Protein AF-A0A4P6KXB1-F1 (afdb_monomer_lite)

Sequence (152 aa):
MNTLPIALFTLMFTSASLSQAHTGEATVLTCDATPAGLSNANAKAIDRALENRLAAALGPKWIDVDTRSGKITVEPKAMANLAEIASCAAVVDVESSCSMYFDPEFSTTLGVFTSLPKKAPLRRQFDDALKALPDGKKKAAALSCMKLVAAK

pLDDT: mean 74.97, std 19.08, range [34.06, 96.06]

Organism: NCBI:txid321985

Foldseek 3Di:
DDDDDDDDDDDDPPPPPPPPPPDDPPPPQDLDQDPVADDPVNVVVLVVQLQVLQCVFPNNVSLVLLPDDLPRDGDLVSLLSNLQSLLSVLNRCVVVLLQCDCALVHHSRNVSLLSDDCSRNVVVSNVVSLVPDDDDNSSVSNVSSSVRNNVD

Secondary structure (DSSP, 8-state):
---------------------------------BTTB--HHHHHHHHHHHHHHHHHHH-TTGGGGGTT-TT----HHHHHHHHHHHHHHHHHHGGGTTTTTT-TTT-STTHHHHSS-TTSHHHHHHHHHHHHSPSSHHHHHHHHHHHHHTT-

Structure (mmCIF, N/CA/C/O backbone):
data_AF-A0A4P6KXB1-F1
#
_entry.id   AF-A0A4P6KXB1-F1
#
loop_
_atom_site.group_PDB
_atom_site.id
_atom_site.type_symbol
_atom_site.label_atom_id
_atom_site.label_alt_id
_atom_site.label_comp_id
_atom_site.label_asym_id
_atom_site.label_entity_id
_atom_site.label_seq_id
_atom_site.pdbx_PDB_ins_code
_atom_site.Cartn_x
_atom_site.Cartn_y
_atom_site.Cartn_z
_atom_site.occupancy
_atom_site.B_iso_or_equiv
_atom_site.auth_seq_id
_atom_site.auth_comp_id
_atom_site.auth_asym_id
_atom_site.auth_atom_id
_atom_site.pdbx_PDB_model_num
ATOM 1 N N . MET A 1 1 ? -50.968 63.631 -2.920 1.00 35.09 1 MET A N 1
ATOM 2 C CA . MET A 1 1 ? -51.233 62.888 -1.667 1.00 35.09 1 MET A CA 1
ATOM 3 C C . MET A 1 1 ? -50.597 61.519 -1.858 1.00 35.09 1 MET A C 1
ATOM 5 O O . MET A 1 1 ? -50.987 60.841 -2.794 1.00 35.09 1 MET A O 1
ATOM 9 N N . ASN A 1 2 ? -49.378 61.340 -1.334 1.00 37.34 2 ASN A N 1
ATOM 10 C CA . ASN A 1 2 ? -49.071 60.575 -0.102 1.00 37.34 2 ASN A CA 1
ATOM 11 C C . ASN A 1 2 ? -49.356 59.072 -0.304 1.00 37.34 2 ASN A C 1
ATOM 13 O O . ASN A 1 2 ? -50.461 58.736 -0.696 1.00 37.34 2 ASN A O 1
ATOM 17 N N . THR A 1 3 ? -48.462 58.107 -0.076 1.00 36.84 3 THR A N 1
ATOM 18 C CA . THR A 1 3 ? -47.256 58.041 0.770 1.00 36.84 3 THR A CA 1
ATOM 19 C C . THR A 1 3 ? -46.549 56.704 0.475 1.00 36.84 3 THR A C 1
ATOM 21 O O . THR A 1 3 ? -47.218 55.685 0.333 1.00 36.84 3 THR A O 1
ATOM 24 N N . LEU A 1 4 ? -45.213 56.704 0.423 1.00 42.41 4 LEU A N 1
ATOM 25 C CA . LEU A 1 4 ? -44.342 55.540 0.702 1.00 42.41 4 LEU A CA 1
ATOM 26 C C . LEU A 1 4 ? -44.431 55.196 2.213 1.00 42.41 4 LEU A C 1
ATOM 28 O O . LEU A 1 4 ? -44.794 56.117 2.956 1.00 42.41 4 LEU A O 1
ATOM 32 N N . PRO A 1 5 ? -44.082 53.977 2.718 1.00 51.75 5 PRO A N 1
ATOM 33 C CA . PRO A 1 5 ? -42.649 53.652 2.907 1.00 51.75 5 PRO A CA 1
ATOM 34 C C . PRO A 1 5 ? -42.187 52.162 3.087 1.00 51.75 5 PRO A C 1
ATOM 36 O O . PRO A 1 5 ? -42.971 51.278 3.404 1.00 51.75 5 PRO A O 1
ATOM 39 N N . ILE A 1 6 ? -40.852 51.973 2.967 1.00 46.88 6 ILE A N 1
ATOM 40 C CA . ILE A 1 6 ? -39.922 51.075 3.725 1.00 46.88 6 ILE A CA 1
ATOM 41 C C . ILE A 1 6 ? -40.106 49.544 3.559 1.00 46.88 6 ILE A C 1
ATOM 43 O O . ILE A 1 6 ? -41.051 48.952 4.055 1.00 46.88 6 ILE A O 1
ATOM 47 N N . ALA A 1 7 ? -39.281 48.865 2.750 1.00 46.00 7 ALA A N 1
ATOM 48 C CA . ALA A 1 7 ? -37.922 48.345 3.013 1.00 46.00 7 ALA A CA 1
ATOM 49 C C . ALA A 1 7 ? -37.862 47.138 3.972 1.00 46.00 7 ALA A C 1
ATOM 51 O O . ALA A 1 7 ? -38.046 47.284 5.175 1.00 46.00 7 ALA A O 1
ATOM 52 N N . LEU A 1 8 ? -37.472 45.969 3.443 1.00 45.75 8 LEU A N 1
ATOM 53 C CA . LEU A 1 8 ? -36.800 44.940 4.233 1.00 45.75 8 LEU A CA 1
ATOM 54 C C . LEU A 1 8 ? -35.581 44.395 3.482 1.00 45.75 8 LEU A C 1
ATOM 56 O O . LEU A 1 8 ? -35.621 44.042 2.307 1.00 45.75 8 LEU A O 1
ATOM 60 N N . PHE A 1 9 ? -34.492 44.409 4.230 1.00 47.56 9 PHE A N 1
ATOM 61 C CA . PHE A 1 9 ? -33.114 44.090 3.913 1.00 47.56 9 PHE A CA 1
ATOM 62 C C . PHE A 1 9 ? -32.934 42.565 3.926 1.00 47.56 9 PHE A C 1
ATOM 64 O O . PHE A 1 9 ? -33.321 41.914 4.897 1.00 47.56 9 PHE A O 1
ATOM 71 N N . THR A 1 10 ? -32.302 41.967 2.917 1.00 50.97 10 THR A N 1
ATOM 72 C CA . THR A 1 10 ? -31.671 40.649 3.096 1.00 50.97 10 THR A CA 1
ATOM 73 C C . THR A 1 10 ? -30.385 40.586 2.284 1.00 50.97 10 THR A C 1
ATOM 75 O O . THR A 1 10 ? -30.378 40.319 1.087 1.00 50.97 10 THR A O 1
ATOM 78 N N . LEU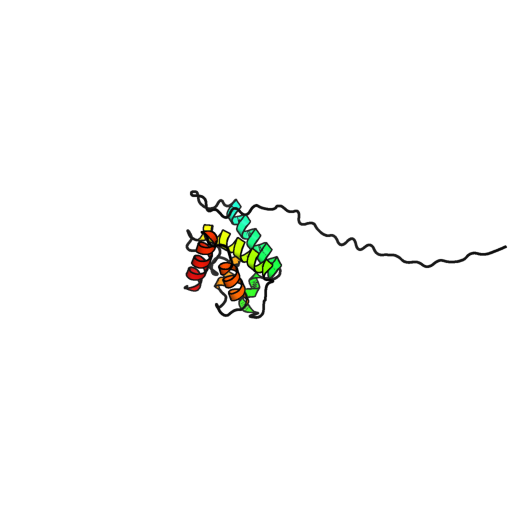 A 1 11 ? -29.282 40.875 2.975 1.00 45.78 11 LEU A N 1
ATOM 79 C CA . LEU A 1 11 ? -27.926 40.506 2.587 1.00 45.78 11 LEU A CA 1
ATOM 80 C C . LEU A 1 11 ? -27.856 38.981 2.457 1.00 45.78 11 LEU A C 1
ATOM 82 O O . LEU A 1 11 ? -27.863 38.281 3.468 1.00 45.78 11 LEU A O 1
ATOM 86 N N . MET A 1 12 ? -27.751 38.460 1.237 1.00 47.44 12 MET A N 1
ATOM 87 C CA . MET A 1 12 ? -27.203 37.120 1.050 1.00 47.44 12 MET A CA 1
ATOM 88 C C . MET A 1 12 ? -25.689 37.243 0.918 1.00 47.44 12 MET A C 1
ATOM 90 O O . MET A 1 12 ? -25.168 37.722 -0.086 1.00 47.44 12 MET A O 1
ATOM 94 N N . PHE A 1 13 ? -24.994 36.824 1.973 1.00 40.94 13 PHE A N 1
ATOM 95 C CA . PHE A 1 13 ? -23.577 36.494 1.935 1.00 40.94 13 PHE A CA 1
ATOM 96 C C . PHE A 1 13 ? -23.369 35.396 0.884 1.00 40.94 13 PHE A C 1
ATOM 98 O O . PHE A 1 13 ? -23.662 34.226 1.125 1.00 40.94 13 PHE A O 1
ATOM 105 N N . THR A 1 14 ? -22.861 35.755 -0.293 1.00 46.38 14 THR A N 1
ATOM 106 C CA . THR A 1 14 ? -22.265 34.779 -1.204 1.00 46.38 14 THR A CA 1
ATOM 107 C C . THR A 1 14 ? -20.918 34.370 -0.630 1.00 46.38 14 THR A C 1
ATOM 109 O O . THR A 1 14 ? -19.889 34.993 -0.893 1.00 46.38 14 THR A O 1
ATOM 112 N N . SER A 1 15 ? -20.932 33.318 0.182 1.00 45.00 15 SER A N 1
ATOM 113 C CA . SER A 1 15 ? -19.751 32.535 0.525 1.00 45.00 15 SER A CA 1
ATOM 114 C C . SER A 1 15 ? -19.253 31.863 -0.754 1.00 45.00 15 SER A C 1
ATOM 116 O O . SER A 1 15 ? -19.606 30.724 -1.050 1.00 45.00 15 SER A O 1
ATOM 118 N N . ALA A 1 16 ? -18.458 32.572 -1.555 1.00 39.97 16 ALA A N 1
ATOM 119 C CA . ALA A 1 16 ? -17.616 31.929 -2.550 1.00 39.97 16 ALA A CA 1
ATOM 120 C C . ALA A 1 16 ? -16.548 31.151 -1.774 1.00 39.97 16 ALA A C 1
ATOM 122 O O . ALA A 1 16 ? -15.469 31.661 -1.477 1.00 39.97 16 ALA A O 1
ATOM 123 N N . SER A 1 17 ? -16.893 29.930 -1.360 1.00 44.38 17 SER A N 1
ATOM 124 C CA . SER A 1 17 ? -15.925 28.966 -0.866 1.00 44.38 17 SER A CA 1
ATOM 125 C C . SER A 1 17 ? -14.885 28.799 -1.958 1.00 44.38 17 SER A C 1
ATOM 127 O O . SER A 1 17 ? -15.179 28.293 -3.042 1.00 44.38 17 SER A O 1
ATOM 129 N N . LEU A 1 18 ? -13.688 29.291 -1.652 1.00 37.91 18 LEU A N 1
ATOM 130 C CA . LEU A 1 18 ? -12.453 29.115 -2.389 1.00 37.91 18 LEU A CA 1
ATOM 131 C C . LEU A 1 18 ? -12.214 27.611 -2.563 1.00 37.91 18 LEU A C 1
ATOM 133 O O . LEU A 1 18 ? -11.493 26.980 -1.796 1.00 37.91 18 LEU A O 1
ATOM 137 N N . SER A 1 19 ? -12.863 27.016 -3.559 1.00 40.66 19 SER A N 1
ATOM 138 C CA . SER A 1 19 ? -12.484 25.711 -4.069 1.00 40.66 19 SER A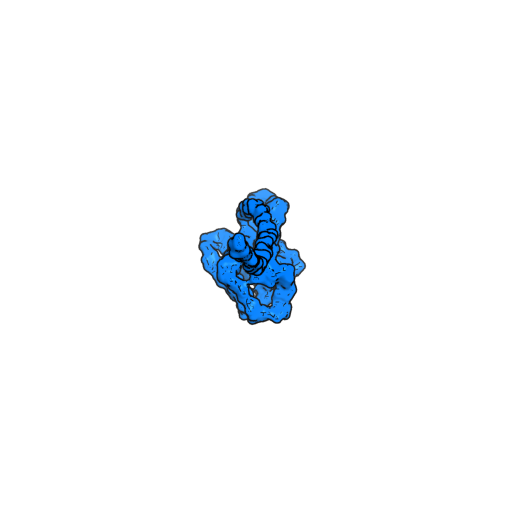 CA 1
ATOM 139 C C . SER A 1 19 ? -11.191 25.956 -4.821 1.00 40.66 19 SER A C 1
ATOM 141 O O . SER A 1 19 ? -11.199 26.270 -6.009 1.00 40.66 19 SER A O 1
ATOM 143 N N . GLN A 1 20 ? -10.071 25.897 -4.097 1.00 36.50 20 GLN A N 1
ATOM 144 C CA . GLN A 1 20 ? -8.777 25.639 -4.704 1.00 36.50 20 GLN A CA 1
ATOM 145 C C . GLN A 1 20 ? -8.928 24.329 -5.468 1.00 36.50 20 GLN A C 1
ATOM 147 O O . GLN A 1 20 ? -8.795 23.241 -4.912 1.00 36.50 20 GLN A O 1
ATOM 152 N N . ALA A 1 21 ? -9.242 24.450 -6.754 1.00 34.06 21 ALA A N 1
ATOM 153 C CA . ALA A 1 21 ? -8.984 23.418 -7.724 1.00 34.06 21 ALA A CA 1
ATOM 154 C C . ALA A 1 21 ? -7.489 23.118 -7.612 1.00 34.06 21 ALA A C 1
ATOM 156 O O . ALA A 1 21 ? -6.651 23.884 -8.083 1.00 34.06 21 ALA A O 1
ATOM 157 N N . HIS A 1 22 ? -7.149 22.041 -6.907 1.00 39.03 22 HIS A N 1
ATOM 158 C CA . HIS A 1 22 ? -5.860 21.400 -7.075 1.00 39.03 22 HIS A CA 1
ATOM 159 C C . HIS A 1 22 ? -5.858 20.918 -8.520 1.00 39.03 22 HIS A C 1
ATOM 161 O O . HIS A 1 22 ? -6.423 19.875 -8.845 1.00 39.03 22 HIS A O 1
ATOM 167 N N . THR A 1 23 ? -5.316 21.751 -9.403 1.00 37.06 23 THR A N 1
ATOM 168 C CA . THR A 1 23 ? -4.935 21.419 -10.770 1.00 37.06 23 THR A CA 1
ATOM 169 C C . THR A 1 23 ? -4.015 20.204 -10.709 1.00 37.06 23 THR A C 1
ATOM 171 O O . THR A 1 23 ? -2.813 20.326 -10.526 1.00 37.06 23 THR A O 1
ATOM 174 N N . GLY A 1 24 ? -4.603 19.010 -10.715 1.00 37.62 24 GLY A N 1
ATOM 175 C CA . GLY A 1 24 ? -4.803 18.285 -11.961 1.00 37.62 24 GLY A CA 1
ATOM 176 C C . GLY A 1 24 ? -3.568 18.077 -12.825 1.00 37.62 24 GLY A C 1
ATOM 177 O O . GLY A 1 24 ? -3.723 17.970 -14.034 1.00 37.62 24 GLY A O 1
ATOM 178 N N . GLU A 1 25 ? -2.369 17.985 -12.260 1.00 37.06 25 GLU A N 1
ATOM 179 C CA . GLU A 1 25 ? -1.322 17.227 -12.934 1.00 37.06 25 GLU A CA 1
ATOM 180 C C . GLU A 1 25 ? -1.630 15.751 -12.671 1.00 37.06 25 GLU A C 1
ATOM 182 O O . GLU A 1 25 ? -1.270 15.178 -11.643 1.00 37.06 25 GLU A O 1
ATOM 187 N N . ALA A 1 26 ? -2.414 15.149 -13.568 1.00 41.19 26 ALA A N 1
ATOM 188 C CA . ALA A 1 26 ? -2.573 13.705 -13.619 1.00 41.19 26 ALA A CA 1
ATOM 189 C C . ALA A 1 26 ? -1.219 13.118 -14.026 1.00 41.19 26 ALA A C 1
ATOM 191 O O . ALA A 1 26 ? -0.983 12.815 -15.193 1.00 41.19 26 ALA A O 1
ATOM 192 N N . THR A 1 27 ? -0.295 13.023 -13.071 1.00 46.78 27 THR A N 1
ATOM 193 C CA . THR A 1 27 ? 0.938 12.271 -13.249 1.00 46.78 27 THR A CA 1
ATOM 194 C C . THR A 1 27 ? 0.510 10.845 -13.557 1.00 46.78 27 THR A C 1
ATOM 196 O O . THR A 1 27 ? -0.008 10.139 -12.691 1.00 46.78 27 THR A O 1
ATOM 199 N N . VAL A 1 28 ? 0.634 10.452 -14.824 1.00 53.47 28 VAL A N 1
ATOM 200 C CA . VAL A 1 28 ? 0.372 9.083 -15.255 1.00 53.47 28 VAL A CA 1
ATOM 201 C C . VAL A 1 28 ? 1.355 8.211 -14.487 1.00 53.47 28 VAL A C 1
ATOM 203 O O . VAL A 1 28 ? 2.560 8.283 -14.717 1.00 53.47 28 VAL A O 1
ATOM 206 N N . LEU A 1 29 ? 0.854 7.441 -13.520 1.00 61.69 29 LEU A N 1
ATOM 207 C CA . LEU A 1 29 ? 1.697 6.560 -12.725 1.00 61.69 29 LEU A CA 1
ATOM 208 C C . LEU A 1 29 ? 2.198 5.432 -13.632 1.00 61.69 29 LEU A C 1
ATOM 210 O O . LEU A 1 29 ? 1.459 4.507 -13.970 1.00 61.69 29 LEU A O 1
ATOM 214 N N . THR A 1 30 ? 3.454 5.514 -14.057 1.00 65.06 30 THR A N 1
ATOM 215 C CA . THR A 1 30 ? 4.100 4.430 -14.795 1.00 65.06 30 THR A CA 1
ATOM 216 C C . THR A 1 30 ? 4.586 3.389 -13.800 1.00 65.06 30 THR A C 1
ATOM 218 O O . THR A 1 30 ? 5.551 3.608 -13.070 1.00 65.06 30 THR A O 1
ATOM 221 N N . CYS A 1 31 ? 3.894 2.258 -13.778 1.00 69.81 31 CYS A N 1
ATOM 222 C CA . CYS A 1 31 ? 4.145 1.148 -12.859 1.00 69.81 31 CYS A CA 1
ATOM 223 C C . CYS A 1 31 ? 5.087 0.086 -13.403 1.00 69.81 31 CYS A C 1
ATOM 225 O O . CYS A 1 31 ? 5.256 -0.969 -12.792 1.00 69.81 31 CYS A O 1
ATOM 227 N N . ASP A 1 32 ? 5.629 0.328 -14.587 1.00 62.72 32 ASP A N 1
ATOM 228 C CA . ASP A 1 32 ? 6.518 -0.595 -15.252 1.00 62.72 32 ASP A CA 1
ATOM 229 C C . ASP A 1 32 ? 7.947 -0.260 -14.835 1.00 62.72 32 ASP A C 1
ATOM 231 O O . ASP A 1 32 ? 8.484 0.799 -15.165 1.00 62.72 32 ASP A O 1
ATOM 235 N N . ALA A 1 33 ? 8.560 -1.169 -14.077 1.00 54.81 33 ALA A N 1
ATOM 236 C CA . ALA A 1 33 ? 10.004 -1.165 -13.899 1.00 54.81 33 ALA A CA 1
ATOM 237 C C . ALA A 1 33 ? 10.650 -1.356 -15.280 1.00 54.81 33 ALA A C 1
ATOM 239 O O . ALA A 1 33 ? 10.322 -2.309 -15.996 1.00 54.81 33 ALA A O 1
ATOM 240 N N . THR A 1 34 ? 11.527 -0.435 -15.680 1.00 55.66 34 THR A N 1
ATOM 241 C CA . THR A 1 34 ? 12.285 -0.578 -16.929 1.00 55.66 34 THR A CA 1
ATOM 242 C C . THR A 1 34 ? 13.509 -1.467 -16.693 1.00 55.66 34 THR A C 1
ATOM 244 O O . THR A 1 34 ? 13.977 -1.547 -15.558 1.00 55.66 34 THR A O 1
ATOM 247 N N . PRO A 1 35 ? 14.099 -2.087 -17.733 1.00 46.47 35 PRO A N 1
ATOM 248 C CA . PRO A 1 35 ? 15.371 -2.806 -17.599 1.00 46.47 35 PRO A CA 1
ATOM 249 C C . PRO A 1 35 ? 16.532 -1.937 -17.081 1.00 46.47 35 PRO A C 1
ATOM 251 O O . PRO A 1 35 ? 17.525 -2.469 -16.602 1.00 46.47 35 PRO A O 1
ATOM 254 N N . ALA A 1 36 ? 16.417 -0.607 -17.182 1.00 48.16 36 ALA A N 1
ATOM 255 C CA . ALA A 1 36 ? 17.377 0.361 -16.651 1.00 48.16 36 ALA A CA 1
ATOM 256 C C . ALA A 1 36 ? 17.084 0.765 -15.188 1.00 48.16 36 ALA A C 1
ATOM 258 O O . ALA A 1 36 ? 17.695 1.702 -14.676 1.00 48.16 36 ALA A O 1
ATOM 259 N N . GLY A 1 37 ? 16.141 0.088 -14.527 1.00 54.22 37 GLY A N 1
ATOM 260 C CA . GLY A 1 37 ? 15.659 0.418 -13.190 1.00 54.22 37 GLY A CA 1
ATOM 261 C C . GLY A 1 37 ? 14.508 1.429 -13.187 1.00 54.22 37 GLY A C 1
ATOM 262 O O . GLY A 1 37 ? 13.916 1.770 -14.220 1.00 54.22 37 GLY A O 1
ATOM 263 N N . LEU A 1 38 ? 14.153 1.893 -11.988 1.00 63.03 38 LEU A N 1
ATOM 264 C CA . LEU A 1 38 ? 13.162 2.945 -11.780 1.00 63.03 38 LEU A CA 1
ATOM 265 C C . LEU A 1 38 ? 13.813 4.313 -12.001 1.00 63.03 38 LEU A C 1
ATOM 267 O O . LEU A 1 38 ? 14.815 4.638 -11.367 1.00 63.03 38 LEU A O 1
ATOM 271 N N . SER A 1 39 ? 13.238 5.154 -12.863 1.00 64.56 39 SER A N 1
ATOM 272 C CA . SER A 1 39 ? 13.691 6.544 -12.930 1.00 64.56 39 SER A CA 1
ATOM 273 C C . SER A 1 39 ? 13.373 7.252 -11.603 1.00 64.56 39 SER A C 1
ATOM 275 O O . SER A 1 39 ? 12.307 7.050 -11.018 1.00 64.56 39 SER A O 1
ATOM 277 N N . ASN A 1 40 ? 14.254 8.145 -11.144 1.00 66.19 40 ASN A N 1
ATOM 278 C CA . ASN A 1 40 ? 14.002 8.947 -9.936 1.00 66.19 40 ASN A CA 1
ATOM 279 C C . ASN A 1 40 ? 12.694 9.761 -10.020 1.00 66.19 40 ASN A C 1
ATOM 281 O O . ASN A 1 40 ? 12.096 10.083 -8.996 1.00 66.19 40 ASN A O 1
ATOM 285 N N . ALA A 1 41 ? 12.246 10.110 -11.231 1.00 66.50 41 ALA A N 1
ATOM 286 C CA . ALA A 1 41 ? 10.969 10.783 -11.448 1.00 66.50 41 ALA A CA 1
ATOM 287 C C . ALA A 1 41 ? 9.774 9.850 -11.183 1.00 66.50 41 ALA A C 1
ATOM 289 O O . ALA A 1 41 ? 8.806 10.276 -10.556 1.00 66.50 41 ALA A O 1
ATOM 290 N N . ASN A 1 42 ? 9.869 8.579 -11.589 1.00 73.25 42 ASN A N 1
ATOM 291 C CA . ASN A 1 42 ? 8.831 7.573 -11.363 1.00 73.25 42 ASN A CA 1
ATOM 292 C C . ASN A 1 42 ? 8.721 7.209 -9.877 1.00 73.25 42 ASN A C 1
ATOM 294 O O . ASN A 1 42 ? 7.608 7.144 -9.363 1.00 73.25 42 ASN A O 1
ATOM 298 N N . ALA A 1 43 ? 9.852 7.062 -9.176 1.00 77.44 43 ALA A N 1
ATOM 299 C CA . ALA A 1 43 ? 9.880 6.857 -7.723 1.00 77.44 43 ALA A CA 1
ATOM 300 C C . ALA A 1 43 ? 9.133 7.981 -6.989 1.00 77.44 43 ALA A C 1
ATOM 302 O O . ALA A 1 43 ? 8.135 7.743 -6.318 1.00 77.44 43 ALA A O 1
ATOM 303 N N . LYS A 1 44 ? 9.514 9.237 -7.257 1.00 81.31 44 LYS A N 1
ATOM 304 C CA . LYS A 1 44 ? 8.876 10.422 -6.659 1.00 81.31 44 LYS A CA 1
ATOM 305 C C . LYS A 1 44 ? 7.395 10.574 -7.007 1.00 81.31 44 LYS A C 1
ATOM 307 O O . LYS A 1 44 ? 6.664 11.243 -6.275 1.00 81.31 44 LYS A O 1
ATOM 312 N N . ALA A 1 45 ? 6.960 10.066 -8.159 1.00 81.56 45 AL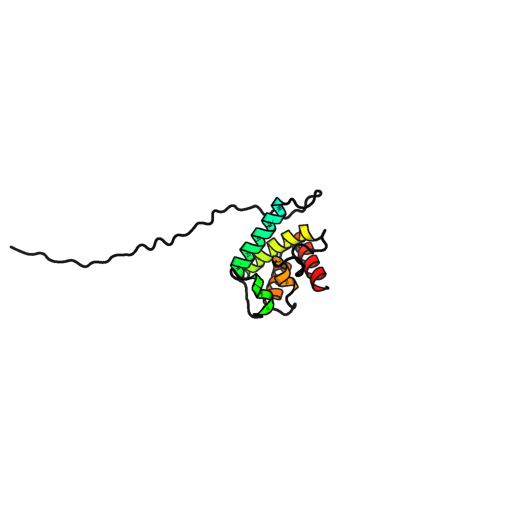A A N 1
ATOM 313 C CA . ALA A 1 45 ? 5.553 10.068 -8.545 1.00 81.56 45 ALA A CA 1
ATOM 314 C C . ALA A 1 45 ? 4.762 9.030 -7.739 1.00 81.56 45 ALA A C 1
ATOM 316 O O . ALA A 1 45 ? 3.679 9.347 -7.249 1.00 81.56 45 ALA A O 1
ATOM 317 N N . ILE A 1 46 ? 5.319 7.827 -7.559 1.00 84.25 46 ILE A N 1
ATOM 318 C CA . ILE A 1 46 ? 4.741 6.772 -6.718 1.00 84.25 46 ILE A CA 1
ATOM 319 C C . ILE A 1 46 ? 4.668 7.241 -5.261 1.00 84.25 46 ILE A C 1
ATOM 321 O O . ILE A 1 46 ? 3.591 7.163 -4.673 1.00 84.25 46 ILE A O 1
ATOM 325 N N . ASP A 1 47 ? 5.752 7.806 -4.718 1.00 84.69 47 ASP A N 1
ATOM 326 C CA . ASP A 1 47 ? 5.809 8.327 -3.344 1.00 84.69 47 ASP A CA 1
ATOM 327 C C . ASP A 1 47 ? 4.697 9.354 -3.103 1.00 84.69 47 ASP A C 1
ATOM 329 O O . ASP A 1 47 ? 3.858 9.187 -2.220 1.00 84.69 47 ASP A O 1
ATOM 333 N N . ARG A 1 48 ? 4.617 10.380 -3.962 1.00 86.44 48 ARG A N 1
ATOM 334 C CA . ARG A 1 48 ? 3.588 11.424 -3.851 1.00 86.44 48 ARG A CA 1
ATOM 335 C C . ARG A 1 48 ? 2.177 10.878 -4.015 1.00 86.44 48 ARG A C 1
ATOM 337 O O . ARG A 1 48 ? 1.260 11.350 -3.345 1.00 86.44 48 ARG A O 1
ATOM 344 N N . ALA A 1 49 ? 1.970 9.911 -4.905 1.00 86.31 49 ALA A N 1
ATOM 345 C CA . ALA A 1 49 ? 0.663 9.292 -5.067 1.00 86.31 49 ALA A CA 1
ATOM 346 C C . ALA A 1 49 ? 0.255 8.513 -3.808 1.00 86.31 49 ALA A C 1
ATOM 348 O O . ALA A 1 49 ? -0.885 8.651 -3.367 1.00 86.31 49 ALA A O 1
ATOM 349 N N . LEU A 1 50 ? 1.175 7.757 -3.201 1.00 88.44 50 LEU A N 1
ATOM 350 C CA . LEU A 1 50 ? 0.936 7.052 -1.942 1.00 88.44 50 LEU A CA 1
ATOM 351 C C . LEU A 1 50 ? 0.633 8.028 -0.805 1.00 88.44 50 LEU A C 1
ATOM 353 O O . LEU A 1 50 ? -0.412 7.899 -0.170 1.00 88.44 50 LEU A O 1
ATOM 357 N N . GLU A 1 51 ? 1.479 9.037 -0.594 1.00 87.44 51 GLU A N 1
ATOM 358 C CA . GLU A 1 51 ? 1.291 10.046 0.454 1.00 87.44 51 GLU A CA 1
ATOM 359 C C . GLU A 1 51 ? -0.058 10.760 0.328 1.00 87.44 51 GLU A C 1
ATOM 361 O O . GLU A 1 51 ? -0.815 10.834 1.297 1.00 87.44 51 GLU A O 1
ATOM 366 N N . ASN A 1 52 ? -0.402 11.232 -0.874 1.00 88.19 52 ASN A N 1
ATOM 367 C CA . ASN A 1 52 ? -1.658 11.940 -1.112 1.00 88.19 52 ASN A CA 1
ATOM 368 C C . ASN A 1 52 ? -2.875 11.045 -0.865 1.00 88.19 52 ASN A C 1
ATOM 370 O O . ASN A 1 52 ? -3.876 11.495 -0.304 1.00 88.19 52 ASN A O 1
ATOM 374 N N . ARG A 1 53 ? -2.819 9.774 -1.279 1.00 87.50 53 ARG A N 1
ATOM 375 C CA . ARG A 1 53 ? -3.942 8.844 -1.104 1.00 87.50 53 ARG A CA 1
ATOM 376 C C . ARG A 1 53 ? -4.083 8.377 0.333 1.00 87.50 53 ARG A C 1
ATOM 378 O O . ARG A 1 53 ? -5.212 8.257 0.800 1.00 87.50 53 ARG A O 1
ATOM 385 N N . LEU A 1 54 ? -2.977 8.180 1.043 1.00 88.19 54 LEU A N 1
ATOM 386 C CA . LEU A 1 54 ? -2.990 7.876 2.470 1.00 88.19 54 LEU A CA 1
ATOM 387 C C . LEU A 1 54 ? -3.524 9.066 3.266 1.00 88.19 54 LEU A C 1
ATOM 389 O O . LEU A 1 54 ? -4.433 8.890 4.072 1.00 88.19 54 LEU A O 1
ATOM 393 N N . ALA A 1 55 ? -3.073 10.286 2.968 1.00 87.62 55 ALA A N 1
ATOM 394 C CA . ALA A 1 55 ? -3.590 11.494 3.603 1.00 87.62 55 ALA A CA 1
ATOM 395 C C . ALA A 1 55 ? -5.083 11.721 3.318 1.00 87.62 55 ALA A C 1
ATOM 397 O O . ALA A 1 55 ? -5.827 12.105 4.219 1.00 87.62 55 ALA A O 1
ATOM 398 N N . ALA A 1 56 ? -5.546 11.440 2.097 1.00 85.75 56 ALA A N 1
ATOM 399 C CA . ALA A 1 56 ? -6.963 11.532 1.751 1.00 85.75 56 ALA A CA 1
ATOM 400 C C . ALA A 1 56 ? -7.816 10.458 2.450 1.00 85.75 56 ALA A C 1
ATOM 402 O O . ALA A 1 56 ? -8.944 10.737 2.847 1.00 85.75 56 ALA A O 1
ATOM 403 N N . ALA A 1 57 ? -7.293 9.238 2.601 1.00 84.75 57 ALA A N 1
ATOM 404 C CA . ALA A 1 57 ? -8.018 8.107 3.179 1.00 84.75 57 ALA A CA 1
ATOM 405 C C . ALA A 1 57 ? -8.022 8.091 4.717 1.00 84.75 57 ALA A C 1
ATOM 407 O O . ALA A 1 57 ? -8.997 7.662 5.328 1.00 84.75 57 ALA A O 1
ATOM 408 N N . LEU A 1 58 ? -6.922 8.518 5.338 1.00 83.44 58 LEU A N 1
ATOM 409 C CA . LEU A 1 58 ? -6.648 8.361 6.771 1.00 83.44 58 LEU A CA 1
ATOM 410 C C . LEU A 1 58 ? -6.449 9.706 7.492 1.00 83.44 58 LEU A C 1
ATOM 412 O O . LEU A 1 58 ? -6.353 9.743 8.719 1.00 83.44 58 LEU A O 1
ATOM 416 N N . GLY A 1 59 ? -6.413 10.815 6.751 1.00 84.25 59 GLY A N 1
ATOM 417 C CA . GLY A 1 59 ? -6.142 12.155 7.260 1.00 84.25 59 GLY A CA 1
ATOM 418 C C . GLY A 1 59 ? -4.655 12.538 7.206 1.00 84.25 59 GLY A C 1
ATOM 419 O O . GLY A 1 59 ? -3.782 11.693 7.023 1.00 84.25 59 GLY A O 1
ATOM 420 N N . PRO A 1 60 ? -4.319 13.824 7.411 1.00 80.50 60 PRO A N 1
ATOM 421 C CA . PRO A 1 60 ? -2.955 14.347 7.253 1.00 80.50 60 PRO A CA 1
ATOM 422 C C . PRO A 1 60 ? -1.931 13.772 8.247 1.00 80.50 60 PRO A C 1
ATOM 424 O O . PRO A 1 60 ? -0.733 13.941 8.053 1.00 80.50 60 PRO A O 1
ATOM 427 N N . LYS A 1 61 ? -2.386 13.089 9.303 1.00 78.44 61 LYS A N 1
ATOM 428 C CA . LYS A 1 61 ? -1.546 12.408 10.303 1.00 78.44 61 LYS A CA 1
ATOM 429 C C . LYS A 1 61 ? -1.588 10.886 10.157 1.00 78.44 61 LYS A C 1
ATOM 431 O O . LYS A 1 61 ? -1.521 10.158 11.141 1.00 78.44 61 LYS A O 1
ATOM 436 N N . TRP A 1 62 ? -1.738 10.397 8.928 1.00 79.94 62 TRP A N 1
ATOM 437 C CA . TRP A 1 62 ? -1.851 8.967 8.645 1.00 79.94 62 TRP A CA 1
ATOM 438 C C . TRP A 1 62 ? -0.620 8.156 9.089 1.00 79.94 62 TRP A C 1
ATOM 440 O O . TRP A 1 62 ? -0.754 6.975 9.374 1.00 79.94 62 TRP A O 1
ATOM 450 N N . ILE A 1 63 ? 0.556 8.778 9.219 1.00 74.44 63 ILE A N 1
ATOM 451 C CA . ILE A 1 63 ? 1.777 8.125 9.728 1.00 74.44 63 ILE A CA 1
ATOM 452 C C . ILE A 1 63 ? 1.610 7.701 11.203 1.00 74.44 63 ILE A C 1
ATOM 454 O O . ILE A 1 63 ? 2.147 6.682 11.622 1.00 74.44 63 ILE A O 1
ATOM 458 N N . ASP A 1 64 ? 0.780 8.408 11.980 1.00 71.50 64 ASP A N 1
ATOM 459 C CA . ASP A 1 64 ? 0.494 8.074 13.385 1.00 71.50 64 ASP A CA 1
ATOM 460 C C . ASP A 1 64 ? -0.488 6.889 13.535 1.00 71.50 64 ASP A C 1
ATOM 462 O O . ASP A 1 64 ? -0.792 6.455 14.654 1.00 71.50 64 ASP A O 1
ATOM 466 N N . VAL A 1 65 ? -1.015 6.359 12.421 1.00 65.25 65 VAL A N 1
ATOM 467 C CA . VAL A 1 65 ? -1.963 5.227 12.397 1.00 65.25 65 VAL A CA 1
ATOM 468 C C . VAL A 1 65 ? -1.327 3.938 12.926 1.00 65.25 65 VAL A C 1
ATOM 470 O O . VAL A 1 65 ? -2.049 3.048 13.380 1.00 65.25 65 VAL A O 1
ATOM 473 N N . ASP A 1 66 ? 0.005 3.894 12.984 1.00 55.94 66 ASP A N 1
ATOM 474 C CA . ASP A 1 66 ? 0.827 2.762 13.417 1.00 55.94 66 ASP A CA 1
ATOM 475 C C . ASP A 1 66 ? 0.556 2.284 14.863 1.00 55.94 66 ASP A C 1
ATOM 477 O O . ASP A 1 66 ? 0.969 1.200 15.260 1.00 55.94 66 ASP A O 1
ATOM 481 N N . THR A 1 67 ? -0.175 3.049 15.692 1.00 48.41 67 THR A N 1
ATOM 482 C CA . THR A 1 67 ? -0.257 2.739 17.136 1.00 48.41 67 THR A CA 1
ATOM 483 C C . THR A 1 67 ? -1.626 2.814 17.816 1.00 48.41 67 THR A C 1
ATOM 485 O O . THR A 1 67 ? -1.744 2.303 18.930 1.00 48.41 67 THR A O 1
ATOM 488 N N . ARG A 1 68 ? -2.682 3.421 17.241 1.00 48.81 68 ARG A N 1
ATOM 489 C CA . ARG A 1 68 ? -3.828 3.858 18.087 1.00 48.81 68 ARG A CA 1
ATOM 490 C C . ARG A 1 68 ? -5.223 3.352 17.777 1.00 48.81 68 ARG A C 1
ATOM 492 O O . ARG A 1 68 ? -6.102 3.532 18.620 1.00 48.81 68 ARG A O 1
ATOM 499 N N . SER A 1 69 ? -5.496 2.711 16.648 1.00 51.22 69 SER A N 1
ATOM 500 C CA . SER A 1 69 ? -6.910 2.495 16.324 1.00 51.22 69 SER A CA 1
ATOM 501 C C . SER A 1 69 ? -7.147 1.301 15.421 1.00 51.22 69 SER A C 1
ATOM 503 O O . SER A 1 69 ? -7.378 1.415 14.221 1.00 51.22 69 SER A O 1
ATOM 505 N N . GLY A 1 70 ? -7.292 0.137 16.060 1.00 53.38 70 GLY A N 1
ATOM 506 C CA . GLY A 1 70 ? -7.917 -1.061 15.487 1.00 53.38 70 GLY A CA 1
ATOM 507 C C . GLY A 1 70 ? -9.400 -0.889 15.110 1.00 53.38 70 GLY A C 1
ATOM 508 O O . GLY A 1 70 ? -10.151 -1.854 15.166 1.00 53.38 70 GLY A O 1
ATOM 509 N N . LYS A 1 71 ? -9.835 0.330 14.773 1.00 64.56 71 LYS A N 1
ATOM 510 C CA . LYS A 1 71 ? -11.185 0.698 14.332 1.00 64.56 71 LYS A CA 1
ATOM 511 C C . LYS A 1 71 ? -11.190 1.610 13.098 1.00 64.56 71 LYS A C 1
ATOM 513 O O . LYS A 1 71 ? -12.274 1.944 12.629 1.00 64.56 71 LYS A O 1
ATOM 518 N N . ILE A 1 72 ? -10.030 2.024 12.571 1.00 75.88 72 ILE A N 1
ATOM 519 C CA . ILE A 1 72 ? -10.019 2.821 11.339 1.00 75.88 72 ILE A CA 1
ATOM 520 C C . ILE A 1 72 ? -10.525 1.954 10.189 1.00 75.88 72 ILE A C 1
ATOM 522 O O . ILE A 1 72 ? -10.045 0.843 9.965 1.00 75.88 72 ILE A O 1
ATOM 526 N N . THR A 1 73 ? -11.521 2.485 9.491 1.00 80.88 73 THR A N 1
ATOM 527 C CA . THR A 1 73 ? -12.088 1.909 8.279 1.00 80.88 73 THR A CA 1
ATOM 528 C C . THR A 1 73 ? -11.960 2.939 7.179 1.00 80.88 73 THR A C 1
ATOM 530 O O . THR A 1 73 ? -12.377 4.081 7.355 1.00 80.88 73 THR A O 1
ATOM 533 N N . VAL A 1 74 ? -11.365 2.528 6.069 1.00 87.38 74 VAL A N 1
ATOM 534 C CA . VAL A 1 74 ? -11.228 3.335 4.862 1.00 87.38 74 VAL A CA 1
ATOM 535 C C . VAL A 1 74 ? -12.346 2.939 3.905 1.00 87.38 74 VAL A C 1
ATOM 537 O O . VAL A 1 74 ? -12.743 1.775 3.841 1.00 87.38 74 VAL A O 1
ATOM 540 N N . GLU A 1 75 ? -12.872 3.905 3.158 1.00 90.38 75 GLU A N 1
ATOM 541 C CA . GLU A 1 75 ? -13.864 3.627 2.121 1.00 90.38 75 GLU A CA 1
ATOM 542 C C . GLU A 1 75 ? -13.314 2.590 1.115 1.00 90.38 75 GLU A C 1
ATOM 544 O O . GLU A 1 75 ? -12.184 2.751 0.643 1.00 90.38 75 GLU A O 1
ATOM 549 N N . PRO A 1 76 ? -14.087 1.558 0.715 1.00 90.19 76 PRO A N 1
ATOM 550 C CA . PRO A 1 76 ? -13.606 0.512 -0.191 1.00 90.19 76 PRO A CA 1
ATOM 551 C C . PRO A 1 76 ? -12.973 1.042 -1.482 1.00 90.19 76 PRO A C 1
ATOM 553 O O . PRO A 1 76 ? -11.954 0.522 -1.930 1.00 90.19 76 PRO A O 1
ATOM 556 N N . LYS A 1 77 ? -13.528 2.117 -2.058 1.00 89.00 77 LYS A N 1
ATOM 557 C CA . LYS A 1 77 ? -12.988 2.755 -3.265 1.00 89.00 77 LYS A CA 1
ATOM 558 C C . LYS A 1 77 ? -11.620 3.399 -3.025 1.00 89.00 77 LYS A C 1
ATOM 560 O O . LYS A 1 77 ? -10.733 3.283 -3.869 1.00 89.00 77 LYS A O 1
ATOM 565 N N . ALA A 1 78 ? 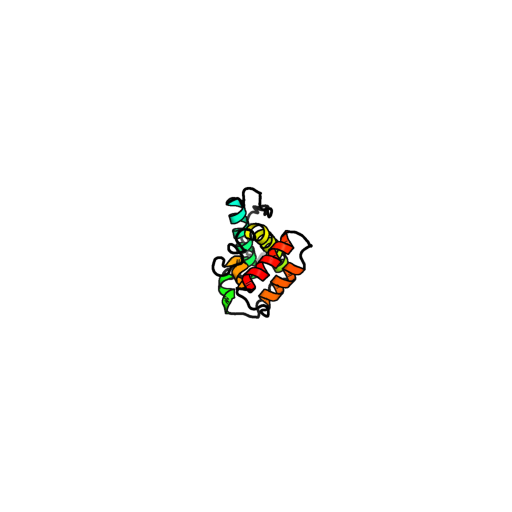-11.437 4.059 -1.882 1.00 88.56 78 ALA A N 1
ATOM 566 C CA . ALA A 1 78 ? -10.155 4.643 -1.503 1.00 88.56 78 ALA A CA 1
ATOM 567 C C . ALA A 1 78 ? -9.109 3.550 -1.237 1.00 88.56 78 ALA A C 1
ATOM 569 O O . ALA A 1 78 ? -7.974 3.668 -1.697 1.00 88.56 78 ALA A O 1
ATOM 570 N N . MET A 1 79 ? -9.505 2.448 -0.590 1.00 92.44 79 MET A N 1
ATOM 571 C CA . MET A 1 79 ? -8.615 1.309 -0.358 1.00 92.44 79 MET A CA 1
ATOM 572 C C . MET A 1 79 ? -8.231 0.586 -1.657 1.00 92.44 79 MET A C 1
ATOM 574 O O . MET A 1 79 ? -7.073 0.220 -1.832 1.00 92.44 79 MET A O 1
ATOM 578 N N . ALA A 1 80 ? -9.163 0.426 -2.599 1.00 90.75 80 ALA A N 1
ATOM 579 C CA . ALA A 1 80 ? -8.869 -0.137 -3.917 1.00 90.75 80 ALA A CA 1
ATOM 580 C C . ALA A 1 80 ? -7.847 0.717 -4.688 1.00 90.75 80 ALA A C 1
ATOM 582 O O . ALA A 1 80 ? -6.913 0.181 -5.279 1.00 90.75 80 ALA A O 1
ATOM 583 N N . ASN A 1 81 ? -7.977 2.046 -4.626 1.00 89.19 81 ASN A N 1
ATOM 584 C CA . ASN A 1 81 ? -7.016 2.957 -5.244 1.00 89.19 81 ASN A CA 1
ATOM 585 C C . ASN A 1 81 ? -5.627 2.872 -4.582 1.00 89.19 81 ASN A C 1
ATOM 587 O O . ASN A 1 81 ? -4.615 2.817 -5.278 1.00 89.19 81 ASN A O 1
ATOM 591 N N . LEU A 1 82 ? -5.579 2.794 -3.247 1.00 90.44 82 LEU A N 1
ATOM 592 C CA . LEU A 1 82 ? -4.337 2.552 -2.507 1.00 90.44 82 LEU A CA 1
ATOM 593 C C . LEU A 1 82 ? -3.689 1.223 -2.907 1.00 90.44 82 LEU A C 1
ATOM 595 O O . LEU A 1 82 ? -2.490 1.187 -3.154 1.00 90.44 82 LEU A O 1
ATOM 599 N N . ALA A 1 83 ? -4.470 0.147 -3.018 1.00 92.75 83 ALA A N 1
ATOM 600 C CA . ALA A 1 83 ? -3.991 -1.171 -3.431 1.00 92.75 83 ALA A CA 1
ATOM 601 C C . ALA A 1 83 ? -3.419 -1.169 -4.860 1.00 92.75 83 ALA A C 1
ATOM 603 O O . ALA A 1 83 ? -2.408 -1.823 -5.125 1.00 92.75 83 ALA A O 1
ATOM 604 N N . GLU A 1 84 ? -4.024 -0.416 -5.779 1.00 90.69 84 GLU A N 1
ATOM 605 C CA . GLU A 1 84 ? -3.534 -0.265 -7.152 1.00 90.69 84 GLU A CA 1
ATOM 606 C C . GLU A 1 84 ? -2.160 0.424 -7.194 1.00 90.69 84 GLU A C 1
ATOM 608 O O . GLU A 1 84 ? -1.226 -0.082 -7.824 1.00 90.69 84 GLU A O 1
ATOM 613 N N . ILE A 1 85 ? -2.004 1.528 -6.459 1.00 89.94 85 ILE A N 1
ATOM 614 C CA . ILE A 1 85 ? -0.732 2.259 -6.354 1.00 89.94 85 ILE A CA 1
ATOM 615 C C . ILE A 1 85 ? 0.305 1.434 -5.585 1.00 89.94 85 ILE A C 1
ATOM 617 O O . ILE A 1 85 ? 1.464 1.370 -5.981 1.00 89.94 85 ILE A O 1
ATOM 621 N N . ALA A 1 86 ? -0.093 0.728 -4.531 1.00 91.50 86 ALA A N 1
ATOM 622 C CA . ALA A 1 86 ? 0.798 -0.177 -3.815 1.00 91.50 86 ALA A CA 1
ATOM 623 C C . ALA A 1 86 ? 1.317 -1.301 -4.718 1.00 91.50 86 ALA A C 1
ATOM 625 O O . ALA A 1 86 ? 2.488 -1.663 -4.668 1.00 91.50 86 ALA A O 1
ATOM 626 N N . SER A 1 87 ? 0.464 -1.828 -5.595 1.00 90.50 87 SER A N 1
ATOM 627 C CA . SER A 1 87 ? 0.865 -2.861 -6.551 1.00 90.50 87 SER A CA 1
ATOM 628 C C . SER A 1 87 ? 1.786 -2.329 -7.645 1.00 90.50 87 SER A C 1
ATOM 630 O O . SER A 1 87 ? 2.614 -3.070 -8.168 1.00 90.50 87 SER A O 1
ATOM 632 N N . CYS A 1 88 ? 1.675 -1.040 -7.963 1.00 88.00 88 CYS A N 1
ATOM 633 C CA . CYS A 1 88 ? 2.632 -0.303 -8.781 1.00 88.00 88 CYS A CA 1
ATOM 634 C C . CYS A 1 88 ? 4.006 -0.229 -8.096 1.00 88.00 88 CYS A C 1
ATOM 636 O O . CYS A 1 88 ? 5.009 -0.643 -8.674 1.00 88.00 88 CYS A O 1
ATOM 638 N N . ALA A 1 89 ? 4.022 0.225 -6.839 1.00 88.44 89 ALA A N 1
ATOM 639 C CA . ALA A 1 89 ? 5.220 0.316 -6.011 1.00 88.44 89 ALA A CA 1
ATOM 640 C C . ALA A 1 89 ? 5.891 -1.057 -5.833 1.00 88.44 89 ALA A C 1
ATOM 642 O O . ALA A 1 89 ? 7.104 -1.187 -5.918 1.00 88.44 89 ALA A O 1
ATOM 643 N N . ALA A 1 90 ? 5.108 -2.124 -5.686 1.00 90.69 90 ALA A N 1
ATOM 644 C CA . ALA A 1 90 ? 5.656 -3.464 -5.530 1.00 90.69 90 ALA A CA 1
ATOM 645 C C . ALA A 1 90 ? 6.443 -3.939 -6.756 1.00 90.69 90 ALA A C 1
ATOM 647 O O . ALA A 1 90 ? 7.479 -4.572 -6.602 1.00 90.69 90 ALA A O 1
ATOM 648 N N . VAL A 1 91 ? 5.994 -3.632 -7.979 1.00 88.12 91 VAL A N 1
ATOM 649 C CA . VAL A 1 91 ? 6.722 -4.043 -9.196 1.00 88.12 91 VAL A CA 1
ATOM 650 C C . VAL A 1 91 ? 8.131 -3.465 -9.231 1.00 88.12 91 VAL A C 1
ATOM 652 O O . VAL A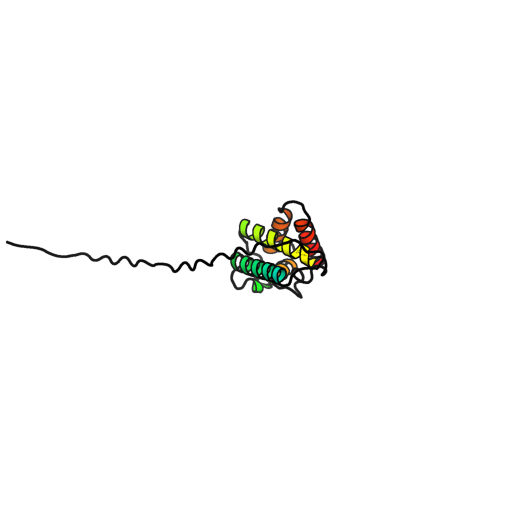 1 91 ? 9.035 -4.122 -9.742 1.00 88.12 91 VAL A O 1
ATOM 655 N N . VAL A 1 92 ? 8.307 -2.261 -8.694 1.00 82.94 92 VAL A N 1
ATOM 656 C CA . VAL A 1 92 ? 9.594 -1.566 -8.678 1.00 82.94 92 VAL A CA 1
ATOM 657 C C . VAL A 1 92 ? 10.439 -1.961 -7.463 1.00 82.94 92 VAL A C 1
ATOM 659 O O . VAL A 1 92 ? 11.661 -1.950 -7.537 1.00 82.94 92 VAL A O 1
ATOM 662 N N . ASP A 1 93 ? 9.797 -2.368 -6.368 1.00 84.81 93 ASP A N 1
ATOM 663 C CA . ASP A 1 93 ? 10.451 -2.681 -5.093 1.00 84.81 93 ASP A CA 1
ATOM 664 C C . ASP A 1 93 ? 10.894 -4.149 -4.962 1.00 84.81 93 ASP A C 1
ATOM 666 O O . ASP A 1 93 ? 11.729 -4.484 -4.124 1.00 84.81 93 ASP A O 1
ATOM 670 N N . VAL A 1 94 ? 10.369 -5.058 -5.795 1.00 82.69 94 VAL A N 1
ATOM 671 C CA . VAL A 1 94 ? 10.732 -6.490 -5.744 1.00 82.69 94 VAL A CA 1
ATOM 672 C C . VAL A 1 94 ? 12.244 -6.707 -5.887 1.00 82.69 94 VAL A C 1
ATOM 674 O O . VAL A 1 94 ? 12.795 -7.554 -5.186 1.00 82.69 94 VAL A O 1
ATOM 677 N N . GLU A 1 95 ? 12.931 -5.930 -6.730 1.00 81.31 95 GLU A N 1
ATOM 678 C CA . GLU A 1 95 ? 14.394 -6.025 -6.895 1.00 81.31 95 GLU A CA 1
ATOM 679 C C . GLU A 1 95 ? 15.159 -5.610 -5.629 1.00 81.31 95 GLU A C 1
ATOM 681 O O . GLU A 1 95 ? 16.226 -6.149 -5.341 1.00 81.31 95 GLU A O 1
ATOM 686 N N . SER A 1 96 ? 14.572 -4.728 -4.819 1.00 81.50 96 SER A N 1
ATOM 687 C CA . SER A 1 96 ? 15.117 -4.274 -3.536 1.00 81.50 96 SER A CA 1
ATOM 688 C C . SER A 1 96 ? 14.615 -5.120 -2.361 1.00 81.50 96 SER A C 1
ATOM 690 O O . SER A 1 96 ? 14.654 -4.677 -1.215 1.00 81.50 96 SER A O 1
ATOM 692 N N . SER A 1 97 ? 14.107 -6.334 -2.613 1.00 85.81 97 SER A N 1
ATOM 693 C CA . SER A 1 97 ? 13.489 -7.199 -1.592 1.00 85.81 97 SER A CA 1
ATOM 694 C C . SER A 1 97 ? 12.373 -6.502 -0.803 1.00 85.81 97 SER A C 1
ATOM 696 O O . SER A 1 97 ? 12.191 -6.751 0.390 1.00 85.81 97 SER A O 1
ATOM 698 N N . CYS A 1 98 ? 11.621 -5.637 -1.485 1.00 90.19 98 CYS A N 1
ATOM 699 C CA . CYS A 1 98 ? 10.498 -4.886 -0.937 1.00 90.19 98 CYS A CA 1
ATOM 700 C C . CYS A 1 98 ? 10.880 -3.922 0.203 1.00 90.19 98 CYS A C 1
ATOM 702 O O . CYS A 1 98 ? 10.066 -3.641 1.085 1.00 90.19 98 CYS A O 1
ATOM 704 N N . SER A 1 99 ? 12.138 -3.471 0.220 1.00 88.31 99 SER A N 1
ATOM 705 C CA . SER A 1 99 ? 12.668 -2.606 1.274 1.00 88.31 99 SER A CA 1
ATOM 706 C C 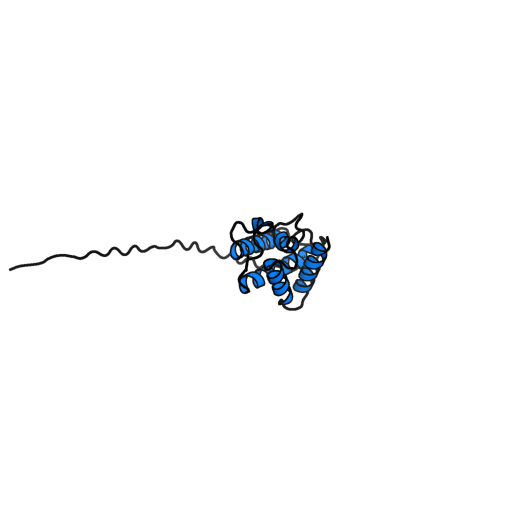. SER A 1 99 ? 12.275 -1.140 1.108 1.00 88.31 99 SER A C 1
ATOM 708 O O . SER A 1 99 ? 12.179 -0.438 2.101 1.00 88.31 99 SER A O 1
ATOM 710 N N . MET A 1 100 ? 12.005 -0.654 -0.105 1.00 87.69 100 MET A N 1
ATOM 711 C CA . MET A 1 100 ? 11.800 0.780 -0.335 1.00 87.69 100 MET A CA 1
ATOM 712 C C . MET A 1 100 ? 10.421 1.280 0.094 1.00 87.69 100 MET A C 1
ATOM 714 O O . MET A 1 100 ? 10.289 2.418 0.541 1.00 87.69 100 MET A O 1
ATOM 718 N N . TYR A 1 101 ? 9.384 0.463 -0.080 1.00 89.44 101 TYR A N 1
ATOM 719 C CA . TYR A 1 101 ? 7.997 0.874 0.137 1.00 89.44 101 TYR A CA 1
ATOM 720 C C . TYR A 1 101 ? 7.313 0.075 1.234 1.00 89.44 101 TYR A C 1
ATOM 722 O O . TYR A 1 101 ? 6.533 0.632 2.008 1.00 89.44 101 TYR A O 1
ATOM 730 N N . PHE A 1 102 ? 7.571 -1.231 1.279 1.00 91.00 102 PHE A N 1
ATOM 731 C CA . PHE A 1 102 ? 6.839 -2.149 2.145 1.00 91.00 102 PHE A CA 1
ATOM 732 C C . PHE A 1 102 ? 7.514 -2.379 3.487 1.00 91.00 102 PHE A C 1
ATOM 734 O O . PHE A 1 102 ? 6.820 -2.752 4.426 1.00 91.00 102 PHE A O 1
ATOM 741 N N . ASP A 1 103 ? 8.825 -2.198 3.597 1.00 88.94 103 ASP A N 1
ATOM 742 C CA . ASP A 1 103 ? 9.539 -2.413 4.850 1.00 88.94 103 ASP A CA 1
ATOM 743 C C . ASP A 1 103 ? 9.310 -1.240 5.819 1.00 88.94 103 ASP A C 1
ATOM 745 O O . ASP A 1 103 ? 9.664 -0.103 5.486 1.00 88.94 103 ASP A O 1
ATOM 749 N N . PRO A 1 104 ? 8.712 -1.482 7.002 1.00 86.62 104 PRO A N 1
ATOM 750 C CA . PRO A 1 104 ? 8.414 -0.423 7.961 1.00 86.62 104 PRO A CA 1
ATOM 751 C C . PRO A 1 104 ? 9.671 0.241 8.541 1.00 86.62 104 PRO A C 1
ATOM 753 O O . PRO A 1 104 ? 9.567 1.337 9.085 1.00 86.62 104 PRO A O 1
ATOM 756 N N . GLU A 1 105 ? 10.855 -0.373 8.417 1.00 85.38 105 GLU A N 1
ATOM 757 C CA . GLU A 1 105 ? 12.118 0.244 8.844 1.00 85.38 105 GLU A CA 1
ATOM 758 C C . GLU A 1 105 ? 12.574 1.367 7.902 1.00 85.38 105 GLU A C 1
ATOM 760 O O . GLU A 1 105 ? 13.245 2.308 8.330 1.00 85.38 105 GLU A O 1
ATOM 765 N N . PHE A 1 106 ? 12.204 1.286 6.623 1.00 83.69 106 PHE A N 1
ATOM 766 C CA . PHE A 1 106 ? 12.700 2.178 5.570 1.00 83.69 106 PHE A CA 1
ATOM 767 C C . PHE A 1 106 ? 11.605 3.048 4.950 1.00 83.69 106 PHE A C 1
ATOM 769 O O . PHE A 1 106 ? 11.910 4.075 4.342 1.00 83.69 106 PHE A O 1
ATOM 776 N N . SER A 1 107 ? 10.335 2.674 5.110 1.00 82.44 107 SER A N 1
ATOM 777 C CA . SER A 1 107 ? 9.202 3.395 4.544 1.00 82.44 107 SER A CA 1
ATOM 778 C C . SER A 1 107 ? 8.048 3.478 5.519 1.00 82.44 107 SER A C 1
ATOM 780 O O . SER A 1 107 ? 7.581 2.474 6.043 1.00 82.44 107 SER A O 1
ATOM 782 N N . THR A 1 108 ? 7.497 4.674 5.688 1.00 74.50 108 THR A N 1
ATOM 783 C CA . THR A 1 108 ? 6.247 4.846 6.433 1.00 74.50 108 THR A CA 1
ATOM 784 C C . THR A 1 108 ? 5.020 4.610 5.555 1.00 74.50 108 THR A C 1
ATOM 786 O O . THR A 1 108 ? 3.964 4.301 6.087 1.00 74.50 108 THR A O 1
ATOM 789 N N . THR A 1 109 ? 5.142 4.692 4.222 1.00 85.44 109 THR A N 1
ATOM 790 C CA . THR A 1 109 ? 4.004 4.679 3.278 1.00 85.44 109 THR A CA 1
ATOM 791 C C . THR A 1 109 ? 3.225 3.368 3.253 1.00 85.44 109 THR A C 1
ATOM 793 O O . THR A 1 109 ? 2.093 3.332 3.725 1.00 85.44 109 THR A O 1
ATOM 796 N N . LEU A 1 110 ? 3.795 2.284 2.717 1.00 89.56 110 LEU A N 1
ATOM 797 C CA . LEU A 1 110 ? 3.175 0.954 2.781 1.00 89.56 110 LEU A CA 1
ATOM 798 C C . LEU A 1 110 ? 3.642 0.170 4.010 1.00 89.56 110 LEU A C 1
ATOM 800 O O . LEU A 1 110 ? 2.950 -0.764 4.425 1.00 89.56 110 LEU A O 1
ATOM 804 N N . GLY A 1 111 ? 4.739 0.613 4.638 1.00 86.31 111 GLY A N 1
ATOM 805 C CA . GLY A 1 111 ? 5.202 0.154 5.946 1.00 86.31 111 GLY A CA 1
ATOM 806 C C . GLY A 1 111 ? 4.114 0.175 7.019 1.00 86.31 111 GLY A C 1
ATOM 807 O O . GLY A 1 111 ? 3.998 -0.768 7.792 1.00 86.31 111 GLY A O 1
ATOM 808 N N . VAL A 1 112 ? 3.223 1.175 6.998 1.00 85.25 112 VAL A N 1
ATOM 809 C CA . VAL A 1 112 ? 2.077 1.247 7.926 1.00 85.25 112 VAL A CA 1
ATOM 810 C C . VAL A 1 112 ? 1.132 0.046 7.819 1.00 85.25 112 VAL A C 1
ATOM 812 O O . VAL A 1 112 ? 0.445 -0.294 8.774 1.00 85.25 112 VAL A O 1
ATOM 815 N N . PHE A 1 113 ? 1.040 -0.617 6.663 1.00 88.25 113 PHE A N 1
ATOM 816 C CA . PHE A 1 113 ? 0.227 -1.826 6.544 1.00 88.25 113 PHE A CA 1
ATOM 817 C C . PHE A 1 113 ? 1.013 -3.051 6.996 1.00 88.25 113 PHE A C 1
ATOM 819 O O . PHE A 1 113 ? 0.436 -3.938 7.626 1.00 88.25 113 PHE A O 1
ATOM 826 N N . THR A 1 114 ? 2.306 -3.133 6.680 1.00 88.00 114 THR A N 1
ATOM 827 C CA . THR A 1 114 ? 3.166 -4.270 7.037 1.00 88.00 114 THR A CA 1
ATOM 828 C C . THR A 1 114 ? 3.493 -4.339 8.525 1.00 88.00 114 THR A C 1
ATOM 830 O O . THR A 1 114 ? 3.569 -5.454 9.037 1.00 88.00 114 THR A O 1
ATOM 833 N N . SER A 1 115 ? 3.550 -3.200 9.220 1.00 85.81 115 SER A N 1
ATOM 834 C CA . SER A 1 115 ? 3.690 -3.099 10.680 1.00 85.81 115 SER A CA 1
ATOM 835 C C . SER A 1 115 ? 2.446 -3.573 11.444 1.00 85.81 115 SER A C 1
ATOM 837 O O . SER A 1 115 ? 2.530 -4.048 12.580 1.00 85.81 115 SER A O 1
ATOM 839 N N . LEU A 1 116 ? 1.265 -3.488 10.823 1.00 84.56 116 LEU A N 1
ATOM 840 C CA . LEU A 1 116 ? 0.014 -3.874 11.461 1.00 84.56 116 LEU A CA 1
ATOM 841 C C . LEU A 1 116 ? -0.162 -5.402 11.524 1.00 84.56 116 LEU A C 1
ATOM 843 O O . LEU A 1 116 ? 0.047 -6.111 10.532 1.00 84.56 116 LEU A O 1
ATOM 847 N N . PRO A 1 117 ? -0.699 -5.941 12.639 1.00 85.56 117 PRO A N 1
ATOM 848 C CA . PRO A 1 117 ? -1.087 -7.344 12.715 1.00 85.56 117 PRO A CA 1
ATOM 849 C C . PRO A 1 117 ? -2.088 -7.711 11.612 1.00 85.56 117 PRO A C 1
ATOM 851 O O . PRO A 1 117 ? -3.043 -6.975 11.375 1.00 85.56 117 PRO A O 1
ATOM 854 N N . LYS A 1 118 ? -1.997 -8.918 11.036 1.00 86.00 118 LYS A N 1
ATOM 855 C CA . LYS A 1 118 ? -2.951 -9.426 10.013 1.00 86.00 118 LYS A CA 1
ATOM 856 C C . LYS A 1 118 ? -4.429 -9.399 10.439 1.00 86.00 118 LYS A C 1
ATOM 858 O O . LYS A 1 118 ? -5.334 -9.492 9.615 1.00 86.00 118 LYS A O 1
ATOM 863 N N . LYS A 1 119 ? -4.698 -9.329 11.747 1.00 85.62 119 LYS A N 1
ATOM 864 C CA . LYS A 1 119 ? -6.053 -9.212 12.309 1.00 85.62 119 LYS A CA 1
ATOM 865 C C . LYS A 1 119 ? -6.556 -7.769 12.430 1.00 85.62 119 LYS A C 1
ATOM 867 O O . LYS A 1 119 ? -7.740 -7.587 12.694 1.00 85.62 119 LYS A O 1
ATOM 872 N N . ALA A 1 120 ? -5.690 -6.769 12.267 1.00 86.00 120 ALA A N 1
ATOM 873 C CA . ALA A 1 120 ? -6.074 -5.366 12.315 1.00 86.00 120 ALA A CA 1
ATOM 874 C C . ALA A 1 120 ? -7.039 -5.052 11.155 1.00 86.00 120 ALA A C 1
ATOM 876 O O . ALA A 1 120 ? -6.753 -5.443 10.020 1.00 86.00 120 ALA A O 1
ATOM 877 N N . PRO A 1 121 ? -8.166 -4.353 11.395 1.00 88.69 121 PRO A N 1
ATOM 878 C CA . PRO A 1 121 ? -9.148 -4.077 10.345 1.00 88.69 121 PRO A CA 1
ATOM 879 C C . PRO A 1 121 ? -8.568 -3.353 9.131 1.00 88.69 121 PRO A C 1
ATOM 881 O O . PRO A 1 121 ? -8.854 -3.745 8.003 1.00 88.69 121 PRO A O 1
ATOM 884 N N . LEU A 1 122 ? -7.701 -2.363 9.357 1.00 88.06 122 LEU A N 1
ATOM 885 C CA . LEU A 1 122 ? -7.053 -1.617 8.282 1.00 88.06 122 LEU A CA 1
ATOM 886 C C . LEU A 1 122 ? -6.152 -2.516 7.421 1.00 88.06 122 LEU A C 1
ATOM 888 O O . LEU A 1 122 ? -6.222 -2.466 6.195 1.00 88.06 122 LEU A O 1
ATOM 892 N N . ARG A 1 123 ? -5.374 -3.406 8.055 1.00 90.62 123 ARG A N 1
ATOM 893 C CA . ARG A 1 123 ? -4.554 -4.391 7.341 1.00 90.62 123 ARG A CA 1
ATOM 894 C C . ARG A 1 123 ? -5.412 -5.356 6.526 1.00 90.62 123 ARG A C 1
ATOM 896 O O . ARG A 1 123 ? -5.102 -5.610 5.370 1.00 90.62 123 ARG A O 1
ATOM 903 N N . ARG A 1 124 ? -6.518 -5.852 7.088 1.00 91.69 124 ARG A N 1
ATOM 904 C CA . ARG A 1 124 ? -7.445 -6.730 6.355 1.00 91.69 124 ARG A CA 1
ATOM 905 C C . ARG A 1 124 ? -8.044 -6.046 5.132 1.00 91.69 124 ARG A C 1
ATOM 907 O O . ARG A 1 124 ? -8.035 -6.637 4.064 1.00 91.69 124 ARG A O 1
ATOM 914 N N . GLN A 1 125 ? -8.502 -4.800 5.272 1.00 92.50 125 GLN A N 1
ATOM 915 C CA . GLN A 1 125 ? -9.041 -4.028 4.147 1.00 92.50 125 GLN A CA 1
ATOM 916 C C . GLN A 1 125 ? -8.016 -3.879 3.026 1.00 92.50 125 GLN A C 1
ATOM 918 O O . GLN A 1 125 ? -8.358 -4.044 1.858 1.00 92.50 125 GLN A O 1
ATOM 923 N N . PHE A 1 126 ? -6.760 -3.613 3.381 1.00 93.69 126 PHE A N 1
ATOM 924 C CA . PHE A 1 126 ? -5.687 -3.514 2.404 1.00 93.69 126 PHE A CA 1
ATOM 925 C C . PHE A 1 126 ? -5.367 -4.863 1.741 1.00 93.69 126 PHE A C 1
ATOM 927 O O . PHE A 1 126 ? -5.329 -4.947 0.516 1.00 93.69 126 PHE A O 1
ATOM 934 N N . ASP A 1 127 ? -5.223 -5.939 2.522 1.00 94.69 127 ASP A N 1
ATOM 935 C CA . ASP A 1 127 ? -4.985 -7.291 1.997 1.00 94.69 127 ASP A CA 1
ATOM 936 C C . ASP A 1 127 ? -6.123 -7.750 1.068 1.00 94.69 127 ASP A C 1
ATOM 938 O O . ASP A 1 127 ? -5.877 -8.383 0.041 1.00 94.69 127 ASP A O 1
ATOM 942 N N . ASP A 1 128 ? -7.373 -7.445 1.412 1.00 95.81 128 ASP A N 1
ATOM 943 C CA . ASP A 1 128 ? -8.539 -7.816 0.612 1.00 95.81 128 ASP A CA 1
ATOM 944 C C . ASP A 1 128 ? -8.650 -6.962 -0.655 1.00 95.81 128 ASP A C 1
ATOM 946 O O . ASP A 1 128 ? -8.952 -7.497 -1.723 1.00 95.81 128 ASP A O 1
ATOM 950 N N . ALA A 1 129 ? -8.304 -5.674 -0.584 1.00 96.06 129 ALA A N 1
ATOM 951 C CA . ALA A 1 129 ? -8.202 -4.822 -1.764 1.00 96.06 129 ALA A CA 1
ATOM 952 C C . ALA A 1 129 ? -7.114 -5.314 -2.733 1.00 96.06 129 ALA A C 1
ATOM 954 O O . ALA A 1 129 ? -7.366 -5.387 -3.933 1.00 96.06 129 ALA A O 1
ATOM 955 N N . LEU A 1 130 ? -5.946 -5.743 -2.233 1.00 95.88 130 LEU A N 1
ATOM 956 C CA . LEU A 1 130 ? -4.900 -6.357 -3.062 1.00 95.88 130 LEU A CA 1
ATOM 957 C C . LEU A 1 130 ? -5.376 -7.659 -3.724 1.00 95.88 130 LEU A C 1
ATOM 959 O O . LEU A 1 130 ? -5.112 -7.893 -4.904 1.00 95.88 130 LEU A O 1
ATOM 963 N N . LYS A 1 131 ? -6.105 -8.513 -2.993 1.00 95.50 131 LYS A N 1
ATOM 964 C CA . LYS A 1 131 ? -6.671 -9.757 -3.549 1.00 95.50 131 LYS A CA 1
ATOM 965 C C . LYS A 1 131 ? -7.740 -9.499 -4.610 1.00 95.50 131 LYS A C 1
ATOM 967 O O . LYS A 1 131 ? -7.869 -10.318 -5.520 1.00 95.50 131 LYS A O 1
ATOM 972 N N . ALA A 1 132 ? -8.481 -8.398 -4.499 1.00 95.62 132 ALA A N 1
ATOM 973 C CA . ALA A 1 132 ? -9.534 -8.014 -5.435 1.00 95.62 132 ALA A CA 1
ATOM 974 C C . ALA A 1 132 ? -9.006 -7.419 -6.753 1.00 95.62 132 ALA A C 1
ATOM 976 O O . ALA A 1 132 ? -9.775 -7.282 -7.704 1.00 95.62 132 ALA A O 1
ATOM 977 N N . LEU A 1 133 ? -7.713 -7.080 -6.839 1.00 91.06 133 LEU A N 1
ATOM 978 C CA . LEU A 1 133 ? -7.114 -6.606 -8.086 1.00 91.06 133 LEU A CA 1
ATOM 979 C C . LEU A 1 133 ? -7.156 -7.689 -9.182 1.00 91.06 133 LEU A C 1
ATOM 981 O O . LEU A 1 133 ? -7.089 -8.886 -8.864 1.00 91.06 133 LEU A O 1
ATOM 985 N N . PRO A 1 134 ? -7.199 -7.290 -10.469 1.00 91.56 134 PRO A N 1
ATOM 986 C CA . PRO A 1 134 ? -7.029 -8.214 -11.585 1.00 91.56 134 PRO A CA 1
ATOM 987 C C . PRO A 1 134 ? -5.726 -9.007 -11.461 1.00 91.56 134 PRO A C 1
ATOM 989 O O . PRO A 1 134 ? -4.698 -8.478 -11.025 1.00 91.56 134 PRO A O 1
ATOM 992 N N . ASP A 1 135 ? -5.758 -10.279 -11.854 1.00 91.75 135 ASP A N 1
ATOM 993 C CA . ASP A 1 135 ? -4.559 -11.112 -11.845 1.00 91.75 135 ASP A CA 1
ATOM 994 C C . ASP A 1 135 ? -3.515 -10.580 -12.836 1.00 91.75 135 ASP A C 1
ATOM 996 O O . ASP A 1 135 ? -3.828 -10.173 -13.954 1.00 91.75 135 ASP A O 1
ATOM 1000 N N . GLY A 1 136 ? -2.252 -10.553 -12.409 1.00 89.31 136 GLY A N 1
ATOM 1001 C CA . GLY A 1 136 ? -1.151 -10.025 -13.209 1.00 89.31 136 GLY A CA 1
ATOM 1002 C C . GLY A 1 136 ? 0.093 -9.702 -12.385 1.00 89.31 136 GLY A C 1
ATOM 1003 O O . GLY A 1 136 ? 0.117 -9.870 -11.162 1.00 89.31 136 GLY A O 1
ATOM 1004 N N . LYS A 1 137 ? 1.135 -9.200 -13.064 1.00 87.25 137 LYS A N 1
ATOM 1005 C CA . LYS A 1 137 ? 2.456 -8.911 -12.469 1.00 87.25 137 LYS A CA 1
ATOM 1006 C C . LYS A 1 137 ? 2.368 -7.987 -11.248 1.00 87.25 137 LYS A C 1
ATOM 1008 O O . LYS A 1 137 ? 3.021 -8.253 -10.246 1.00 87.25 137 LYS A O 1
ATOM 1013 N N . LYS A 1 138 ? 1.532 -6.943 -11.308 1.00 88.31 138 LYS A N 1
ATOM 1014 C CA . LYS A 1 138 ? 1.364 -5.957 -10.224 1.00 88.31 138 LYS A CA 1
ATOM 1015 C C . LYS A 1 138 ? 0.807 -6.592 -8.946 1.00 88.31 138 LYS A C 1
ATOM 1017 O O . LYS A 1 138 ? 1.410 -6.464 -7.885 1.00 88.31 138 LYS A O 1
ATOM 1022 N N . LYS A 1 139 ? -0.294 -7.341 -9.061 1.00 92.69 139 LYS A N 1
ATOM 1023 C CA . LYS A 1 139 ? -0.901 -8.072 -7.938 1.00 92.69 139 LYS A CA 1
ATOM 1024 C C . LYS A 1 139 ? 0.068 -9.094 -7.346 1.00 92.69 139 LYS A C 1
ATOM 1026 O O . LYS A 1 139 ? 0.232 -9.153 -6.131 1.00 92.69 139 LYS A O 1
ATOM 1031 N N . ALA A 1 140 ? 0.729 -9.878 -8.200 1.00 92.50 140 ALA A N 1
ATOM 1032 C CA . ALA A 1 140 ? 1.692 -10.885 -7.761 1.00 92.50 140 ALA A CA 1
ATOM 1033 C C . ALA A 1 140 ? 2.864 -10.256 -6.986 1.00 92.50 140 ALA A C 1
ATOM 1035 O O . ALA A 1 140 ? 3.213 -10.744 -5.911 1.00 92.50 140 ALA A O 1
ATOM 1036 N N . ALA A 1 141 ? 3.416 -9.145 -7.485 1.00 92.12 141 ALA A N 1
ATOM 1037 C CA . ALA A 1 141 ? 4.470 -8.396 -6.808 1.00 92.12 141 ALA A CA 1
ATOM 1038 C C . ALA A 1 141 ? 4.006 -7.876 -5.440 1.00 92.12 141 ALA A C 1
ATOM 1040 O O . ALA A 1 141 ? 4.683 -8.101 -4.440 1.00 92.12 141 ALA A O 1
ATOM 1041 N N . ALA A 1 142 ? 2.822 -7.259 -5.369 1.00 92.69 142 ALA A N 1
ATOM 1042 C CA . ALA A 1 142 ? 2.279 -6.721 -4.122 1.00 92.69 142 ALA A CA 1
ATOM 1043 C C . ALA A 1 142 ? 2.091 -7.804 -3.059 1.00 92.69 142 ALA A C 1
ATOM 1045 O O . ALA A 1 142 ? 2.566 -7.669 -1.933 1.00 92.69 142 ALA A O 1
ATOM 1046 N N . LEU A 1 143 ? 1.449 -8.916 -3.427 1.00 94.31 143 LEU A N 1
ATOM 1047 C CA . LEU A 1 143 ? 1.246 -10.045 -2.520 1.00 94.31 143 LEU A CA 1
ATOM 1048 C C . LEU A 1 143 ? 2.580 -10.662 -2.075 1.00 94.31 143 LEU A C 1
ATOM 1050 O O . LEU A 1 143 ? 2.711 -11.050 -0.912 1.00 94.31 143 LEU A O 1
ATOM 1054 N N . SER A 1 144 ? 3.573 -10.720 -2.969 1.00 93.00 144 SER A N 1
ATOM 1055 C CA . SER A 1 144 ? 4.926 -11.169 -2.635 1.00 93.00 144 SER A CA 1
ATOM 1056 C C . SER A 1 144 ? 5.587 -10.242 -1.615 1.00 93.00 144 SER A C 1
ATOM 1058 O O . SER A 1 144 ? 6.076 -10.727 -0.599 1.00 93.00 144 SER A O 1
ATOM 1060 N N . CYS A 1 145 ? 5.536 -8.923 -1.819 1.00 92.75 145 CYS A N 1
ATOM 1061 C CA . CYS A 1 145 ? 6.107 -7.950 -0.889 1.00 92.75 145 CYS A CA 1
ATOM 1062 C C . CYS A 1 145 ? 5.430 -7.966 0.482 1.00 92.75 145 CYS A C 1
ATOM 1064 O O . CYS A 1 145 ? 6.114 -8.037 1.503 1.00 92.75 145 CYS A O 1
ATOM 1066 N N . MET A 1 146 ? 4.095 -8.020 0.522 1.00 93.31 146 MET A N 1
ATOM 1067 C CA . MET A 1 146 ? 3.361 -8.155 1.784 1.00 93.31 146 MET A CA 1
ATOM 1068 C C . MET A 1 146 ? 3.734 -9.434 2.536 1.00 93.31 146 MET A C 1
ATOM 1070 O O . MET A 1 146 ? 3.770 -9.424 3.765 1.00 93.31 146 MET A O 1
ATOM 1074 N N . LYS A 1 147 ? 3.982 -10.541 1.821 1.00 90.19 147 LYS A N 1
ATOM 1075 C CA . LYS A 1 147 ? 4.399 -11.815 2.421 1.00 90.19 147 LYS A CA 1
ATOM 1076 C C . LYS A 1 147 ? 5.845 -11.766 2.909 1.00 90.19 147 LYS A C 1
ATOM 1078 O O . LYS A 1 147 ? 6.110 -12.277 3.991 1.00 90.19 147 LYS A O 1
ATOM 1083 N N . LEU A 1 148 ? 6.746 -11.194 2.113 1.00 88.75 148 LEU A N 1
ATOM 1084 C CA . LEU A 1 148 ? 8.175 -11.123 2.399 1.00 88.75 148 LEU A CA 1
ATOM 1085 C C . LEU A 1 148 ? 8.447 -10.268 3.639 1.00 88.75 148 LEU A C 1
ATOM 1087 O O . LEU A 1 148 ? 9.147 -10.718 4.537 1.00 88.75 148 LEU A O 1
ATOM 1091 N N . VAL A 1 149 ? 7.847 -9.078 3.717 1.00 87.56 149 VAL A N 1
ATOM 1092 C CA . VAL A 1 149 ? 8.048 -8.174 4.857 1.00 87.56 149 VAL A CA 1
ATOM 1093 C C . VAL A 1 149 ? 7.315 -8.668 6.101 1.00 87.56 149 VAL A C 1
ATOM 1095 O O . VAL A 1 149 ? 7.884 -8.649 7.179 1.00 87.56 149 VAL A O 1
ATOM 1098 N N . ALA A 1 150 ? 6.093 -9.200 5.977 1.00 76.56 150 ALA A N 1
ATOM 1099 C CA . ALA A 1 150 ? 5.366 -9.731 7.138 1.00 76.56 150 ALA A CA 1
ATOM 1100 C C . ALA A 1 150 ? 5.943 -11.047 7.705 1.00 76.56 150 ALA A C 1
ATOM 1102 O O . ALA A 1 150 ? 5.355 -11.609 8.631 1.00 76.56 150 ALA A O 1
ATOM 1103 N N . ALA A 1 151 ? 7.000 -11.592 7.096 1.00 65.31 151 ALA A N 1
ATOM 1104 C CA . ALA A 1 151 ? 7.751 -12.740 7.600 1.00 65.31 151 ALA A CA 1
ATOM 1105 C C . ALA A 1 151 ? 9.045 -12.340 8.333 1.00 65.31 151 ALA A C 1
ATOM 1107 O O . ALA A 1 151 ? 9.686 -13.228 8.897 1.00 65.31 151 ALA A O 1
ATOM 1108 N N . LYS A 1 152 ? 9.425 -11.056 8.290 1.00 61.75 152 LYS A N 1
ATOM 1109 C CA . LYS A 1 152 ? 10.499 -10.483 9.108 1.00 61.75 152 LYS A CA 1
ATOM 1110 C C . LYS A 1 152 ? 9.995 -10.260 10.534 1.00 61.75 152 LYS A C 1
ATOM 1112 O O . LYS A 1 152 ? 10.806 -10.479 11.456 1.00 61.75 152 LYS A O 1
#

Radius of gyration: 22.68 Å; chains: 1; bounding box: 69×76×36 Å